Protein AF-A0A7R9HHW5-F1 (afdb_monomer_lite)

pLDDT: mean 89.34, std 5.98, range [62.53, 95.12]

Foldseek 3Di:
DDPPDAAKKKKWKAKWFDDPPPDDIAHFLKWWWADDPPDTDTDGDIDIDHVVNVRDDDDPRIDIGQDDLVCSLVSQLVVQQVVVQLVVCLVPVVDDHDDPVSSVVSSVVSVVCSVVGDSFKMKMKIWMFDQDPVRHTDTPDDIDIDDIDGDD

Organism: Timema poppense (NCBI:txid170557)

Sequence (152 aa):
QLCNYNGSAIIRCTLCTHSPKGLPRSLHTHRLVVRQGNEDKDDPHDIVVSPDHGYIAVFQGMGIIHTAKKNIVDELIKKKRAHKLERIRCQNPTVNSLSVRDECNIRKDAEVESRKMNLNSVSLCFEAFRQDENGQMVELCNPVYSCAINNM

Radius of gyration: 16.27 Å; chains: 1; bounding box: 37×42×42 Å

Structure (mmCIF, N/CA/C/O backbone):
data_AF-A0A7R9HHW5-F1
#
_entry.id   AF-A0A7R9HHW5-F1
#
loop_
_atom_site.group_PDB
_atom_site.id
_atom_site.type_symbol
_atom_site.label_atom_id
_atom_site.label_alt_id
_atom_site.label_comp_id
_atom_site.label_asym_id
_atom_site.label_entity_id
_atom_site.label_seq_id
_atom_site.pdbx_PDB_ins_code
_atom_site.Cartn_x
_atom_site.Cartn_y
_atom_site.Cartn_z
_atom_site.occupancy
_atom_site.B_iso_or_equiv
_atom_site.auth_seq_id
_atom_site.auth_comp_id
_atom_site.auth_asym_id
_atom_site.auth_atom_id
_atom_site.pdbx_PDB_model_num
ATOM 1 N N . GLN A 1 1 ? -8.024 -10.015 12.195 1.00 88.88 1 GLN A N 1
ATOM 2 C CA . GLN A 1 1 ? -8.852 -9.687 13.371 1.00 88.88 1 GLN A CA 1
ATOM 3 C C . GLN A 1 1 ? -8.167 -8.563 14.120 1.00 88.88 1 GLN A C 1
ATOM 5 O O . GLN A 1 1 ? -6.953 -8.629 14.281 1.00 88.88 1 GLN A O 1
ATOM 10 N N . LEU A 1 2 ? -8.920 -7.542 14.520 1.00 90.50 2 LEU A N 1
ATOM 11 C CA . LEU A 1 2 ? -8.432 -6.492 15.407 1.00 90.50 2 LEU A CA 1
ATOM 12 C C . LEU A 1 2 ? -8.725 -6.905 16.855 1.00 90.50 2 LEU A C 1
ATOM 14 O O . LEU A 1 2 ? -9.848 -7.282 17.175 1.00 90.50 2 LEU A O 1
ATOM 18 N N . CYS A 1 3 ? -7.709 -6.874 17.712 1.00 89.94 3 CYS A N 1
ATOM 19 C CA . CYS A 1 3 ? -7.822 -7.263 19.118 1.00 89.94 3 CYS A CA 1
ATOM 20 C C . CYS A 1 3 ? -7.629 -6.039 20.021 1.00 89.94 3 CYS A C 1
ATOM 22 O O . CYS A 1 3 ? -6.915 -5.111 19.647 1.00 89.94 3 CYS A O 1
ATOM 24 N N . ASN A 1 4 ? -8.209 -6.071 21.225 1.00 89.06 4 ASN A N 1
ATOM 25 C CA . ASN A 1 4 ? -8.050 -5.034 22.257 1.00 89.06 4 ASN A CA 1
ATOM 26 C C . ASN A 1 4 ? -8.487 -3.623 21.811 1.00 89.06 4 ASN A C 1
ATOM 28 O O . ASN A 1 4 ? -7.870 -2.628 22.189 1.00 89.06 4 ASN A O 1
ATOM 32 N N . TYR A 1 5 ? -9.544 -3.533 21.003 1.00 89.50 5 TYR A N 1
ATOM 33 C CA . TYR A 1 5 ? -10.116 -2.272 20.542 1.00 89.50 5 TYR A CA 1
ATOM 34 C C . TYR A 1 5 ? -11.641 -2.313 20.653 1.00 89.50 5 TYR A C 1
ATOM 36 O O . TYR A 1 5 ? -12.245 -3.322 20.306 1.00 89.50 5 TYR A O 1
ATOM 44 N N . ASN A 1 6 ? -12.246 -1.216 21.124 1.00 85.38 6 ASN A N 1
ATOM 45 C CA . ASN A 1 6 ? -13.670 -1.162 21.492 1.00 85.38 6 ASN A CA 1
ATOM 46 C C . ASN A 1 6 ? -14.474 -0.126 20.673 1.00 85.38 6 ASN A C 1
ATOM 48 O O . ASN A 1 6 ? -15.642 0.114 20.962 1.00 85.38 6 ASN A O 1
ATOM 52 N N . GLY A 1 7 ? -13.855 0.518 19.676 1.00 88.62 7 GLY A N 1
ATOM 53 C CA . GLY A 1 7 ? -14.494 1.524 18.813 1.00 88.62 7 GLY A CA 1
ATOM 54 C C . GLY A 1 7 ? -14.842 0.993 17.422 1.00 88.62 7 GLY A C 1
ATOM 55 O O . GLY A 1 7 ? -14.744 -0.204 17.173 1.00 88.62 7 GLY A O 1
ATOM 56 N N . SER A 1 8 ? -15.195 1.888 16.499 1.00 91.31 8 SER A N 1
ATOM 57 C CA . SER A 1 8 ? -15.234 1.592 15.059 1.00 91.31 8 SER A CA 1
ATOM 58 C C . SER A 1 8 ? -13.842 1.790 14.458 1.00 91.31 8 SER A C 1
ATOM 60 O O . SER A 1 8 ? -13.198 2.806 14.724 1.00 91.31 8 SER A O 1
ATOM 62 N N . ALA A 1 9 ? -13.364 0.822 13.677 1.00 93.69 9 ALA A N 1
ATOM 63 C CA . ALA A 1 9 ? -12.060 0.883 13.021 1.00 93.69 9 ALA A CA 1
ATOM 64 C C . ALA A 1 9 ? -12.170 0.544 11.535 1.00 93.69 9 ALA A C 1
ATOM 66 O O . ALA A 1 9 ? -13.061 -0.181 11.108 1.00 93.69 9 ALA A O 1
ATOM 67 N N . ILE A 1 10 ? -11.225 1.041 10.750 1.00 94.25 10 ILE A N 1
ATOM 68 C CA . ILE A 1 10 ? -11.072 0.745 9.331 1.00 94.25 10 ILE A CA 1
ATOM 69 C C . ILE A 1 10 ? -9.842 -0.142 9.189 1.00 94.25 10 ILE A C 1
ATOM 71 O O . ILE A 1 10 ? -8.743 0.253 9.572 1.00 94.25 10 ILE A O 1
ATOM 75 N N . ILE A 1 11 ? -10.021 -1.341 8.645 1.00 95.12 11 ILE A N 1
ATOM 76 C CA . ILE A 1 11 ? -8.915 -2.205 8.245 1.00 95.12 11 ILE A CA 1
ATOM 77 C C . ILE A 1 11 ? -8.668 -1.981 6.759 1.00 95.12 11 ILE A C 1
ATOM 79 O O . ILE A 1 11 ? -9.541 -2.250 5.935 1.00 95.12 11 ILE A O 1
ATOM 83 N N . ARG A 1 12 ? -7.475 -1.499 6.432 1.00 94.94 12 ARG A N 1
ATOM 84 C CA . ARG A 1 12 ? -7.018 -1.239 5.071 1.00 94.94 12 ARG A CA 1
ATOM 85 C C . ARG A 1 12 ? -6.122 -2.369 4.598 1.00 94.94 12 ARG A C 1
ATOM 87 O O . ARG A 1 12 ? -5.204 -2.769 5.310 1.00 94.94 12 ARG A O 1
ATOM 94 N N . CYS A 1 13 ? -6.366 -2.850 3.386 1.00 95.12 13 CYS A N 1
ATOM 95 C CA . CYS A 1 13 ? -5.509 -3.806 2.701 1.00 95.12 13 CYS A CA 1
ATOM 96 C C . CYS A 1 13 ? -4.866 -3.167 1.466 1.00 95.12 13 CYS A C 1
ATOM 98 O O . CYS A 1 13 ? -5.560 -2.630 0.599 1.00 95.12 13 CYS A O 1
ATOM 100 N N . THR A 1 14 ? -3.538 -3.242 1.383 1.00 94.31 14 THR A N 1
ATOM 101 C CA . THR A 1 14 ? -2.741 -2.748 0.250 1.00 94.31 14 THR A CA 1
ATOM 102 C C . THR A 1 14 ? -1.718 -3.784 -0.202 1.00 94.31 14 THR A C 1
ATOM 104 O O . THR A 1 14 ? -1.366 -4.709 0.538 1.00 94.31 14 THR A O 1
ATOM 107 N N . LEU A 1 15 ? -1.225 -3.639 -1.435 1.00 94.50 15 LEU A N 1
ATOM 108 C CA . LEU A 1 15 ? -0.186 -4.517 -1.973 1.00 94.50 15 LEU A CA 1
ATOM 109 C C . LEU A 1 15 ? 1.208 -3.914 -1.777 1.00 94.50 15 LEU A C 1
ATOM 111 O O . LEU A 1 15 ? 1.518 -2.837 -2.296 1.00 94.50 15 LEU A O 1
ATOM 115 N N . CYS A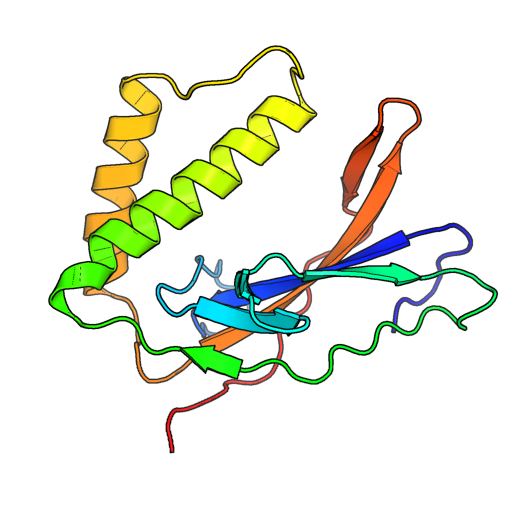 1 16 ? 2.087 -4.647 -1.098 1.00 93.44 16 CYS A N 1
ATOM 116 C CA . CYS A 1 16 ? 3.452 -4.219 -0.817 1.00 93.44 16 CYS A CA 1
ATOM 117 C C . CYS A 1 16 ? 4.496 -5.215 -1.337 1.00 93.44 16 CYS A C 1
ATOM 119 O O . CYS A 1 16 ? 4.211 -6.377 -1.646 1.00 93.44 16 CYS A O 1
ATOM 121 N N . THR A 1 17 ? 5.742 -4.755 -1.422 1.00 92.00 17 THR A N 1
ATOM 122 C CA . THR A 1 17 ? 6.885 -5.621 -1.708 1.00 92.00 17 THR A CA 1
ATOM 123 C C . THR A 1 17 ? 7.060 -6.656 -0.600 1.00 92.00 17 THR A C 1
ATOM 125 O O . THR A 1 17 ? 6.838 -6.381 0.585 1.00 92.00 17 THR A O 1
ATOM 128 N N . HIS A 1 18 ? 7.477 -7.865 -0.977 1.00 89.56 18 HIS A N 1
ATOM 129 C CA . HIS A 1 18 ? 7.939 -8.836 0.003 1.00 89.56 18 HIS A CA 1
ATOM 130 C C . HIS A 1 18 ? 9.383 -8.511 0.410 1.00 89.56 18 HIS A C 1
ATOM 132 O O . HIS A 1 18 ? 10.287 -8.507 -0.425 1.00 89.56 18 HIS A O 1
ATOM 138 N N . SER A 1 19 ? 9.607 -8.245 1.697 1.00 82.06 19 SER A N 1
ATOM 139 C CA . SER A 1 19 ? 10.940 -8.053 2.279 1.00 82.06 19 SER A CA 1
ATOM 140 C C . SER A 1 19 ? 11.106 -8.868 3.570 1.00 82.06 19 SER A C 1
ATOM 142 O O . SER A 1 19 ? 10.103 -9.183 4.231 1.00 82.06 19 SER A O 1
ATOM 144 N N . PRO A 1 20 ? 12.351 -9.210 3.959 1.00 75.25 20 PRO A N 1
ATOM 145 C CA . PRO A 1 20 ? 12.636 -9.812 5.257 1.00 75.25 20 PRO A CA 1
ATOM 146 C C . PRO A 1 20 ? 12.027 -9.010 6.415 1.00 75.25 20 PRO A C 1
ATOM 148 O O . PRO A 1 20 ? 11.916 -7.783 6.351 1.00 75.25 20 PRO A O 1
ATOM 151 N N . LYS A 1 21 ? 11.631 -9.709 7.488 1.00 67.75 21 LYS A N 1
ATOM 152 C CA . LYS A 1 21 ? 11.029 -9.080 8.674 1.00 67.75 21 LYS A CA 1
ATOM 153 C C . LYS A 1 21 ? 11.943 -7.976 9.223 1.00 67.75 21 LYS A C 1
ATOM 155 O O . LYS A 1 21 ? 13.133 -8.201 9.407 1.00 67.75 21 LYS A O 1
ATOM 160 N N . GLY A 1 22 ? 11.363 -6.809 9.510 1.00 65.44 22 GLY A N 1
ATOM 161 C CA . GLY A 1 22 ? 12.067 -5.663 10.098 1.00 65.44 22 GLY A CA 1
ATOM 162 C C . GLY A 1 22 ? 12.604 -4.638 9.094 1.00 65.44 22 GLY A C 1
ATOM 163 O O . GLY A 1 22 ? 13.092 -3.596 9.519 1.00 65.44 22 GLY A O 1
ATOM 164 N N . LEU A 1 23 ? 12.487 -4.884 7.784 1.00 71.12 23 LEU A N 1
ATOM 165 C CA . LEU A 1 23 ? 12.811 -3.889 6.759 1.00 71.12 23 LEU A CA 1
ATOM 166 C C . LEU A 1 23 ? 11.555 -3.150 6.277 1.00 71.12 23 LEU A C 1
ATOM 168 O O . LEU A 1 23 ? 10.503 -3.782 6.131 1.00 71.12 23 LEU A O 1
ATOM 172 N N . PRO A 1 24 ? 11.657 -1.841 5.976 1.00 69.81 24 PRO A N 1
ATOM 173 C CA . PRO A 1 24 ? 10.548 -1.089 5.406 1.00 69.81 24 PRO A CA 1
ATOM 174 C C . PRO A 1 24 ? 10.109 -1.723 4.082 1.00 69.81 24 PRO A C 1
ATOM 176 O O . PRO A 1 24 ? 10.936 -2.068 3.233 1.00 69.81 24 PRO A O 1
ATOM 179 N N . ARG A 1 25 ? 8.796 -1.906 3.928 1.00 83.31 25 ARG A N 1
ATOM 180 C CA . ARG A 1 25 ? 8.178 -2.405 2.697 1.00 83.31 25 ARG A CA 1
ATOM 181 C C . ARG A 1 25 ? 7.685 -1.225 1.876 1.00 83.31 25 ARG A C 1
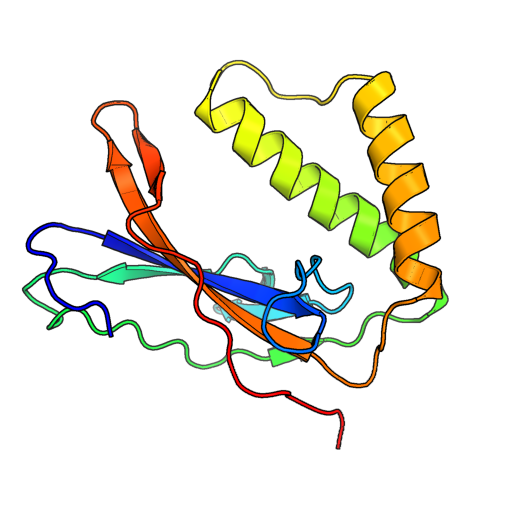ATOM 183 O O . ARG A 1 25 ? 7.109 -0.287 2.418 1.00 83.31 25 ARG A O 1
ATOM 190 N N . SER A 1 26 ? 7.930 -1.283 0.574 1.00 85.38 26 SER A N 1
ATOM 191 C CA . SER A 1 26 ? 7.458 -0.274 -0.375 1.00 85.38 26 SER A CA 1
ATOM 192 C C . SER A 1 26 ? 6.176 -0.759 -1.045 1.00 85.38 26 SER A C 1
ATOM 194 O O . SER A 1 26 ? 5.877 -1.955 -1.058 1.00 85.38 26 SER A O 1
ATOM 196 N N . LEU A 1 27 ? 5.425 0.171 -1.632 1.00 90.50 27 LEU A N 1
ATOM 197 C CA . LEU A 1 27 ? 4.278 -0.149 -2.482 1.00 90.50 27 LEU A CA 1
ATOM 198 C C . LEU A 1 27 ? 4.723 -1.060 -3.632 1.00 90.50 27 LEU A C 1
ATOM 200 O O . LEU A 1 27 ? 5.788 -0.849 -4.215 1.00 90.50 27 LEU A O 1
ATOM 204 N N . HIS A 1 28 ? 3.917 -2.069 -3.965 1.00 92.69 28 HIS A N 1
ATOM 205 C CA . HIS A 1 28 ? 4.208 -2.926 -5.111 1.00 92.69 28 HIS A CA 1
ATOM 206 C C . HIS A 1 28 ? 3.648 -2.329 -6.406 1.00 92.69 28 HIS A C 1
ATOM 208 O O . HIS A 1 28 ? 2.585 -1.709 -6.408 1.00 92.69 28 HIS A O 1
ATOM 214 N N . THR A 1 29 ? 4.344 -2.553 -7.525 1.00 93.19 29 THR A N 1
ATOM 215 C CA . THR A 1 29 ? 3.904 -2.072 -8.847 1.00 93.19 29 THR A CA 1
ATOM 216 C C . THR A 1 29 ? 2.648 -2.784 -9.354 1.00 93.19 29 THR A C 1
ATOM 218 O O . THR A 1 29 ? 1.847 -2.184 -10.063 1.00 93.19 29 THR A O 1
ATOM 221 N N . HIS A 1 30 ? 2.461 -4.059 -8.991 1.00 94.62 30 HIS A N 1
ATOM 222 C CA . HIS A 1 30 ? 1.244 -4.814 -9.313 1.00 94.62 30 HIS A CA 1
ATOM 223 C C . HIS A 1 30 ? 0.022 -4.199 -8.644 1.00 94.62 30 HIS A C 1
ATOM 225 O O . HIS A 1 30 ? 0.121 -3.497 -7.633 1.00 94.62 30 HIS A O 1
ATOM 231 N N . ARG A 1 31 ? -1.138 -4.476 -9.220 1.00 93.44 31 ARG A N 1
ATOM 232 C CA . ARG A 1 31 ? -2.406 -3.914 -8.774 1.00 93.44 31 ARG A CA 1
ATOM 233 C C . ARG A 1 31 ? -3.199 -4.973 -8.029 1.00 93.44 31 ARG A C 1
ATOM 235 O O . ARG A 1 31 ? -3.399 -6.060 -8.563 1.00 93.44 31 ARG A O 1
ATOM 242 N N . LEU A 1 32 ? -3.626 -4.657 -6.810 1.00 94.19 32 LEU A N 1
ATOM 243 C CA . LEU A 1 32 ? -4.565 -5.483 -6.061 1.00 94.19 32 LEU A CA 1
ATOM 244 C C . LEU A 1 32 ? -5.969 -4.970 -6.364 1.00 94.19 32 LEU A C 1
ATOM 246 O O . LEU A 1 32 ? -6.336 -3.878 -5.937 1.00 94.19 32 LEU A O 1
ATOM 250 N N . VAL A 1 33 ? -6.730 -5.748 -7.123 1.00 94.38 33 VAL A N 1
ATOM 251 C CA . VAL A 1 33 ? -8.050 -5.357 -7.612 1.00 94.38 33 VAL A CA 1
ATOM 252 C C . VAL A 1 33 ? -9.159 -6.140 -6.937 1.00 94.38 33 VAL A C 1
ATOM 254 O O . VAL A 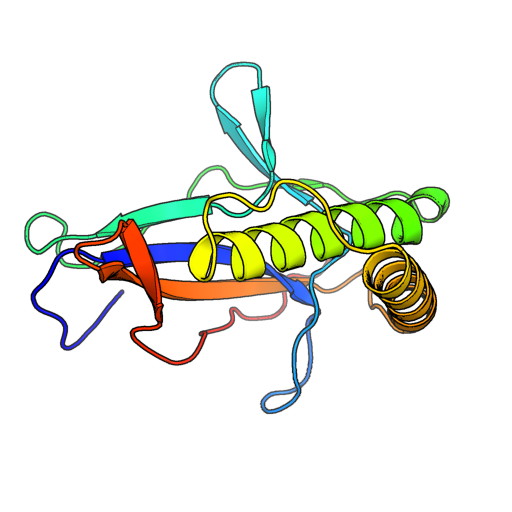1 33 ? -9.011 -7.330 -6.669 1.00 94.38 33 VAL A O 1
ATOM 257 N N . VAL A 1 34 ? -10.292 -5.486 -6.718 1.00 91.94 34 VAL A N 1
ATOM 258 C CA . VAL A 1 34 ? -11.564 -6.136 -6.394 1.00 91.94 34 VAL A CA 1
ATOM 259 C C . VAL A 1 34 ? -12.545 -5.795 -7.500 1.00 91.94 34 VAL A C 1
ATOM 261 O O . VAL A 1 34 ? -12.714 -4.621 -7.838 1.00 91.94 34 VAL A O 1
ATOM 264 N N . ARG A 1 35 ? -13.201 -6.813 -8.063 1.00 85.44 35 ARG A N 1
ATOM 265 C CA . ARG A 1 35 ? -14.217 -6.595 -9.092 1.00 85.44 35 ARG A CA 1
ATOM 266 C C . ARG A 1 35 ? -15.556 -6.265 -8.444 1.00 85.44 35 ARG A C 1
ATOM 268 O O . ARG A 1 35 ? -16.152 -7.120 -7.790 1.00 85.44 35 ARG A O 1
ATOM 275 N N . GLN A 1 36 ? -16.037 -5.041 -8.645 1.00 82.81 36 GLN A N 1
ATOM 276 C CA . GLN A 1 36 ? -17.347 -4.595 -8.180 1.00 82.81 36 GLN A CA 1
ATOM 277 C C . GLN A 1 36 ? -18.236 -4.331 -9.400 1.00 82.81 36 GLN A C 1
ATOM 279 O O . GLN A 1 36 ? -18.138 -3.303 -10.064 1.00 82.81 36 GLN A O 1
ATOM 284 N N . GLY A 1 37 ? -19.088 -5.302 -9.742 1.00 83.38 37 GLY A N 1
ATOM 285 C CA . GLY A 1 37 ? -19.869 -5.250 -10.980 1.00 83.38 37 GLY A CA 1
ATOM 286 C C . GLY A 1 37 ? -18.972 -5.353 -12.219 1.00 83.38 37 GLY A C 1
ATOM 287 O O . GLY A 1 37 ? -18.300 -6.369 -12.405 1.00 83.38 37 GLY A O 1
ATOM 288 N N . ASN A 1 38 ? -18.972 -4.306 -13.050 1.00 82.88 38 ASN A N 1
ATOM 289 C CA . ASN A 1 38 ? -18.170 -4.217 -14.279 1.00 82.88 38 ASN A CA 1
ATOM 290 C C . ASN A 1 38 ? -16.878 -3.399 -14.115 1.00 82.88 38 ASN A C 1
ATOM 292 O O . ASN A 1 38 ? -16.160 -3.215 -15.096 1.00 82.88 38 ASN A O 1
ATOM 296 N N . GLU A 1 39 ? -16.583 -2.906 -12.909 1.00 86.88 39 GLU A N 1
ATOM 297 C CA . GLU A 1 39 ? -15.408 -2.076 -12.644 1.00 86.88 39 GLU A CA 1
ATOM 298 C C . GLU A 1 39 ? -14.397 -2.809 -11.755 1.00 86.88 39 GLU A C 1
ATOM 300 O O . GLU A 1 39 ? -14.752 -3.436 -10.750 1.00 86.88 39 GLU A O 1
ATOM 305 N N . ASP A 1 40 ? -13.121 -2.710 -12.129 1.00 87.44 40 ASP A N 1
ATOM 306 C CA . ASP A 1 40 ? -12.001 -3.180 -11.319 1.00 87.44 40 ASP A CA 1
ATOM 307 C C . ASP A 1 40 ? -11.521 -2.030 -10.430 1.00 87.44 40 ASP A C 1
ATOM 309 O O . ASP A 1 40 ? -10.961 -1.042 -10.915 1.00 87.44 40 ASP A O 1
ATOM 313 N N . LYS A 1 41 ? -11.727 -2.160 -9.119 1.00 89.50 41 LYS A N 1
ATOM 314 C CA . LYS A 1 41 ? -11.275 -1.173 -8.138 1.00 89.50 41 LYS A CA 1
ATOM 315 C C . LYS A 1 41 ? -9.880 -1.535 -7.643 1.00 89.50 41 LYS A C 1
ATOM 317 O O . LYS A 1 41 ? -9.689 -2.635 -7.134 1.00 89.50 41 LYS A O 1
ATOM 322 N N . ASP A 1 42 ? -8.928 -0.617 -7.781 1.00 89.88 42 ASP A N 1
ATOM 323 C CA . ASP A 1 42 ? -7.562 -0.764 -7.262 1.00 89.88 42 ASP A CA 1
ATOM 324 C C . ASP A 1 42 ? -7.482 -0.517 -5.744 1.00 89.88 42 ASP A C 1
ATOM 326 O O . ASP A 1 42 ? -8.368 0.105 -5.156 1.00 89.88 42 ASP A O 1
ATOM 330 N N . ASP A 1 43 ? -6.396 -0.985 -5.121 1.00 86.06 43 ASP A N 1
ATOM 331 C CA . ASP A 1 43 ? -6.072 -0.720 -3.718 1.00 86.06 43 ASP A CA 1
ATOM 332 C C . ASP A 1 43 ? -5.827 0.781 -3.440 1.00 86.06 43 ASP A C 1
ATOM 334 O O . ASP A 1 43 ? -5.355 1.494 -4.334 1.00 86.06 43 ASP A O 1
ATOM 338 N N . PRO A 1 44 ? -6.113 1.291 -2.221 1.00 89.50 44 PRO A N 1
ATOM 339 C CA . PRO A 1 44 ? -6.449 0.569 -0.985 1.00 89.50 44 PRO A CA 1
ATOM 340 C C . PRO A 1 44 ? -7.882 0.018 -0.911 1.00 89.50 44 PRO A C 1
ATOM 342 O O . PRO A 1 44 ? -8.840 0.651 -1.356 1.00 89.50 44 PRO A O 1
ATOM 345 N N . HIS A 1 45 ? -8.021 -1.152 -0.278 1.00 92.94 45 HIS A N 1
ATOM 346 C CA . HIS A 1 45 ? -9.315 -1.747 0.071 1.00 92.94 45 HIS A CA 1
ATOM 347 C C . HIS A 1 45 ? -9.589 -1.549 1.555 1.00 92.94 45 HIS A C 1
ATOM 349 O O . HIS A 1 45 ? -8.892 -2.124 2.387 1.00 92.94 45 HIS A O 1
ATOM 355 N N . ASP A 1 46 ? -10.612 -0.764 1.875 1.00 93.44 46 ASP A N 1
ATOM 356 C CA . ASP A 1 46 ? -10.965 -0.401 3.246 1.00 93.44 46 ASP A CA 1
ATOM 357 C C . ASP A 1 46 ? -12.233 -1.154 3.683 1.00 93.44 46 ASP A C 1
ATOM 359 O O . ASP A 1 46 ? -13.255 -1.121 2.995 1.00 93.44 46 ASP A O 1
ATOM 363 N N . ILE A 1 47 ? -12.172 -1.831 4.833 1.00 93.06 47 ILE A N 1
ATOM 364 C CA . ILE A 1 47 ? -13.306 -2.517 5.468 1.00 93.06 47 ILE A CA 1
ATOM 365 C C . ILE A 1 47 ? -13.510 -1.944 6.867 1.00 93.06 47 ILE A C 1
ATOM 367 O O . ILE A 1 47 ? -12.592 -1.950 7.687 1.00 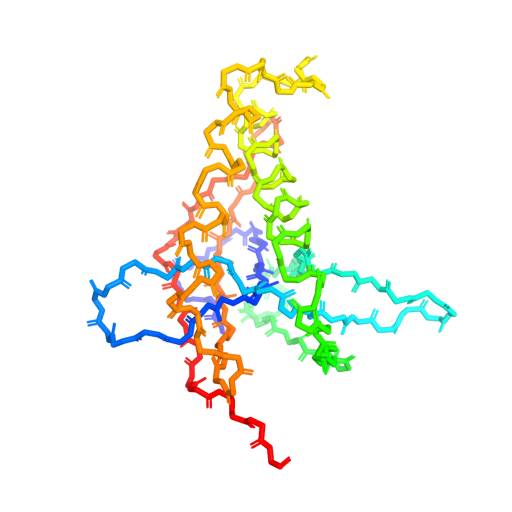93.06 47 ILE A O 1
ATOM 371 N N . VAL A 1 48 ? -14.728 -1.489 7.160 1.00 92.75 48 VAL A N 1
ATOM 372 C CA . VAL A 1 48 ? -15.106 -1.040 8.504 1.00 92.75 48 VAL A CA 1
ATOM 373 C C . VAL A 1 48 ? -15.393 -2.254 9.383 1.00 92.75 48 VAL A C 1
ATOM 375 O O . VAL A 1 48 ? -16.162 -3.137 9.007 1.00 92.75 48 VAL A O 1
ATOM 378 N N . VAL A 1 49 ? -14.788 -2.285 10.566 1.00 92.88 49 VAL A N 1
ATOM 379 C CA . VAL A 1 49 ? -15.027 -3.284 11.605 1.00 92.88 49 VAL A CA 1
ATOM 380 C C . VAL A 1 49 ? -15.560 -2.612 12.867 1.00 92.88 49 VAL A C 1
ATOM 382 O O . VAL A 1 49 ? -15.111 -1.538 13.268 1.00 92.88 49 VAL A O 1
ATOM 385 N N . SER A 1 50 ? -16.526 -3.264 13.502 1.00 90.56 50 SER A N 1
ATOM 386 C CA . SER A 1 50 ? -17.235 -2.778 14.687 1.00 90.56 50 SER A CA 1
ATOM 387 C C . SER A 1 50 ? -17.480 -3.940 15.664 1.00 90.56 50 SER A C 1
ATOM 389 O O . SER A 1 50 ? -17.257 -5.100 15.281 1.00 90.56 50 SER A O 1
ATOM 391 N N . PRO A 1 51 ? -17.955 -3.665 16.898 1.00 85.62 51 PRO A N 1
ATOM 392 C CA . PRO A 1 51 ? -18.372 -4.713 17.830 1.00 85.62 51 PRO A CA 1
ATOM 393 C C . PRO A 1 51 ? -19.357 -5.709 17.205 1.00 85.62 51 PRO A C 1
ATOM 395 O O . PRO A 1 51 ? -19.227 -6.911 17.419 1.00 85.62 51 PRO A O 1
ATOM 398 N N . ASP A 1 52 ? -20.276 -5.219 16.367 1.00 83.50 52 ASP A N 1
ATOM 399 C CA . ASP A 1 52 ? -21.323 -6.025 15.721 1.00 83.50 52 ASP A CA 1
ATOM 400 C C . ASP A 1 52 ? -20.757 -7.093 14.774 1.00 83.50 52 ASP A C 1
ATOM 402 O O . ASP A 1 52 ? -21.354 -8.149 14.585 1.00 83.50 52 ASP A O 1
ATOM 406 N N . HIS A 1 53 ? -19.576 -6.838 14.202 1.00 77.56 53 HIS A N 1
ATOM 407 C CA . HIS A 1 53 ? -18.880 -7.744 13.285 1.00 77.56 53 HIS A CA 1
ATOM 408 C C . HIS A 1 53 ? -17.712 -8.486 13.956 1.00 77.56 53 HIS A C 1
ATOM 410 O O . HIS A 1 53 ? -16.848 -9.048 13.277 1.00 77.56 53 HIS A O 1
ATOM 416 N N . GLY A 1 54 ? -17.632 -8.449 15.291 1.00 85.19 54 GLY A N 1
ATOM 417 C CA . GLY A 1 54 ? -16.604 -9.146 16.066 1.00 85.19 54 GLY A CA 1
ATOM 418 C C . GLY A 1 54 ? -15.170 -8.706 15.758 1.00 85.19 54 GLY A C 1
ATOM 419 O O . GLY A 1 54 ? -14.236 -9.468 16.002 1.00 85.19 54 GLY A O 1
ATOM 420 N N . TYR A 1 55 ? -14.977 -7.502 15.205 1.00 91.19 55 TYR A N 1
ATOM 421 C CA . TYR A 1 55 ? -13.663 -6.982 14.808 1.00 91.19 55 TYR A CA 1
ATOM 422 C C . TYR A 1 55 ? -12.917 -7.809 13.741 1.00 91.19 55 TYR A C 1
ATOM 424 O O . TYR A 1 55 ? -11.678 -7.820 13.674 1.00 91.19 55 TYR A O 1
ATOM 432 N N . ILE A 1 56 ? -13.658 -8.504 12.874 1.00 92.38 56 ILE A N 1
ATOM 433 C CA . ILE A 1 56 ? -13.100 -9.324 11.794 1.00 92.38 56 ILE A CA 1
ATOM 434 C C . ILE A 1 56 ? -13.345 -8.642 10.442 1.00 92.38 56 ILE A C 1
ATOM 436 O O . ILE A 1 56 ? -14.478 -8.509 9.998 1.00 92.38 56 ILE A O 1
ATOM 440 N N . ALA A 1 57 ? -12.262 -8.256 9.762 1.00 92.81 57 ALA A N 1
ATOM 441 C CA . ALA A 1 57 ? -12.293 -7.859 8.355 1.00 92.81 57 ALA A CA 1
ATOM 442 C C . ALA A 1 57 ? -11.987 -9.072 7.470 1.00 92.81 57 ALA A C 1
ATOM 444 O O . ALA A 1 57 ? -10.995 -9.771 7.705 1.00 92.81 57 ALA A O 1
ATOM 445 N N . VAL A 1 58 ? -12.814 -9.305 6.449 1.00 92.19 58 VAL A N 1
ATOM 446 C CA . VAL A 1 58 ? -12.626 -10.388 5.476 1.00 92.19 58 VAL A CA 1
ATOM 447 C C . VAL A 1 58 ? -12.537 -9.789 4.078 1.00 92.19 58 VAL A C 1
ATOM 449 O O . VAL A 1 58 ? -13.501 -9.222 3.575 1.00 92.19 58 VAL A O 1
ATOM 452 N N . PHE A 1 59 ? -11.379 -9.942 3.441 1.00 92.00 59 PHE A N 1
ATOM 453 C CA . PHE A 1 59 ? -11.144 -9.477 2.078 1.00 92.00 59 PHE A CA 1
ATOM 454 C C . PHE A 1 59 ? -11.317 -10.645 1.104 1.00 92.00 59 PHE A C 1
ATOM 456 O O . PHE A 1 59 ? -10.501 -11.566 1.084 1.00 92.00 59 PHE A O 1
ATOM 463 N N . GLN A 1 60 ? -12.393 -10.631 0.317 1.00 90.50 60 GLN A N 1
ATOM 464 C CA . GLN A 1 60 ? -12.722 -11.684 -0.651 1.00 90.50 60 GLN A CA 1
ATOM 465 C C . GLN A 1 60 ? -12.761 -11.129 -2.074 1.00 90.50 60 GLN A C 1
ATOM 467 O O . GLN A 1 60 ? -12.921 -9.929 -2.276 1.00 90.50 60 GLN A O 1
ATOM 472 N N . GLY A 1 61 ? -12.612 -12.011 -3.068 1.00 89.56 61 GLY A N 1
ATOM 473 C CA . GLY A 1 61 ? -12.698 -11.627 -4.482 1.00 89.56 61 GLY A CA 1
ATOM 474 C C . GLY A 1 61 ? -11.564 -10.714 -4.961 1.00 89.56 61 GLY A C 1
ATOM 475 O O . GLY A 1 61 ? -11.723 -10.029 -5.968 1.00 89.56 61 GLY A O 1
ATOM 476 N N . MET A 1 62 ? -10.437 -10.691 -4.243 1.00 92.12 62 MET A N 1
ATOM 477 C CA . MET A 1 62 ? -9.257 -9.927 -4.636 1.00 92.12 62 MET A CA 1
ATOM 478 C C . MET A 1 62 ? -8.434 -10.680 -5.684 1.00 92.12 62 MET A C 1
ATOM 480 O O . MET A 1 62 ? -8.137 -11.863 -5.515 1.00 92.12 62 MET A O 1
ATOM 484 N N . GLY A 1 63 ? -8.020 -9.975 -6.731 1.00 92.56 63 GLY A N 1
ATOM 485 C CA . GLY A 1 63 ? -7.079 -10.444 -7.744 1.00 92.56 63 GLY A CA 1
ATOM 486 C C . GLY A 1 63 ? -5.818 -9.586 -7.772 1.00 92.56 63 GLY A C 1
ATOM 487 O O . GLY A 1 63 ? -5.843 -8.413 -7.405 1.00 92.56 63 GLY A O 1
ATOM 488 N N . ILE A 1 64 ? -4.704 -10.161 -8.226 1.00 93.56 64 ILE A N 1
ATOM 489 C CA . ILE A 1 64 ? -3.454 -9.426 -8.440 1.00 93.56 64 ILE A CA 1
ATOM 490 C C . ILE A 1 64 ? -3.202 -9.360 -9.942 1.00 93.56 64 ILE A C 1
ATOM 492 O O . ILE A 1 64 ? -3.008 -10.384 -10.591 1.00 93.56 64 ILE A O 1
ATOM 496 N N . ILE A 1 65 ? -3.209 -8.150 -10.499 1.00 92.75 65 ILE A N 1
ATOM 497 C CA . ILE A 1 65 ? -2.900 -7.917 -11.909 1.00 92.75 65 ILE A CA 1
ATOM 498 C C . ILE A 1 65 ? -1.421 -7.569 -12.036 1.00 92.75 65 ILE A C 1
ATOM 500 O O . ILE A 1 65 ? -0.931 -6.600 -11.444 1.00 92.75 65 ILE A O 1
ATOM 504 N N . HIS A 1 66 ? -0.711 -8.350 -12.848 1.00 92.56 66 HIS A N 1
ATOM 505 C CA . HIS A 1 66 ? 0.694 -8.110 -13.139 1.00 92.56 66 HIS A CA 1
ATOM 506 C C . HIS A 1 66 ? 0.876 -6.888 -14.033 1.00 92.56 66 HIS A C 1
ATOM 508 O O . HIS A 1 66 ? 0.375 -6.808 -15.154 1.00 92.56 66 HIS A O 1
ATOM 514 N N . THR A 1 67 ? 1.679 -5.954 -13.544 1.00 92.19 67 THR A N 1
ATOM 515 C CA . THR A 1 67 ? 2.112 -4.787 -14.309 1.00 92.19 67 THR A CA 1
ATOM 516 C C . THR A 1 67 ? 3.172 -5.198 -15.322 1.00 92.19 67 THR A C 1
ATOM 518 O O . THR A 1 67 ? 4.181 -5.815 -14.973 1.00 92.19 67 THR A O 1
ATOM 521 N N . ALA A 1 68 ? 2.964 -4.832 -16.587 1.00 91.12 68 ALA A N 1
ATOM 522 C CA . ALA A 1 68 ? 3.950 -5.050 -17.638 1.00 91.12 68 ALA A CA 1
ATOM 523 C C . ALA A 1 68 ? 5.254 -4.297 -17.330 1.00 91.12 68 ALA A C 1
ATOM 525 O O . ALA A 1 68 ? 5.218 -3.154 -16.879 1.00 91.12 68 ALA A O 1
ATOM 526 N N . LYS A 1 69 ? 6.410 -4.893 -17.656 1.00 88.38 69 LYS A N 1
ATOM 527 C CA . LYS A 1 69 ? 7.737 -4.334 -17.322 1.00 88.38 69 LYS A CA 1
ATOM 528 C C . LYS A 1 69 ? 7.928 -2.871 -17.732 1.00 88.38 69 LYS A C 1
ATOM 530 O O . LYS A 1 69 ? 8.479 -2.088 -16.968 1.00 88.38 69 LYS A O 1
ATOM 535 N N . LYS A 1 70 ? 7.432 -2.502 -18.915 1.00 91.31 70 LYS A N 1
ATOM 536 C CA . LYS A 1 70 ? 7.508 -1.132 -19.445 1.00 91.31 70 LYS A CA 1
ATOM 537 C C . LYS A 1 70 ? 6.710 -0.097 -18.636 1.00 91.31 70 LYS A C 1
ATOM 539 O O . LYS A 1 70 ? 7.063 1.069 -18.676 1.00 91.31 70 LYS A O 1
ATOM 544 N N . ASN A 1 71 ? 5.695 -0.526 -17.882 1.00 93.38 71 ASN A N 1
ATOM 545 C CA . ASN A 1 71 ? 4.799 0.350 -17.119 1.00 93.38 71 ASN A CA 1
ATOM 546 C C . ASN A 1 71 ? 5.123 0.370 -15.613 1.00 93.38 71 ASN A C 1
ATOM 548 O O . ASN A 1 71 ? 4.410 1.008 -14.846 1.00 93.38 71 ASN A O 1
ATOM 552 N N . ILE A 1 72 ? 6.170 -0.337 -15.163 1.00 92.94 72 ILE A N 1
ATOM 553 C CA . ILE A 1 72 ? 6.472 -0.478 -13.728 1.00 92.94 72 ILE A CA 1
ATOM 554 C C . ILE A 1 72 ? 6.688 0.881 -13.064 1.00 92.94 72 ILE A C 1
ATOM 556 O O . ILE A 1 72 ? 6.148 1.138 -11.988 1.00 92.94 72 ILE A O 1
ATOM 560 N N . VAL A 1 73 ? 7.495 1.731 -13.702 1.00 94.19 73 VAL A N 1
ATOM 561 C CA . VAL A 1 73 ? 7.861 3.048 -13.169 1.00 94.19 73 VAL A CA 1
ATOM 562 C C . VAL A 1 73 ? 6.631 3.947 -13.098 1.00 94.19 73 VAL A C 1
ATOM 564 O O . VAL A 1 73 ? 6.378 4.538 -12.052 1.00 94.19 73 VAL A O 1
ATOM 567 N N . ASP A 1 74 ? 5.832 3.992 -14.164 1.00 94.38 74 ASP A N 1
ATOM 568 C CA . ASP A 1 74 ? 4.633 4.832 -14.227 1.00 94.38 74 ASP A CA 1
ATOM 569 C C . ASP A 1 74 ? 3.589 4.421 -13.180 1.00 94.38 74 ASP A C 1
ATOM 571 O O . ASP A 1 74 ? 3.045 5.278 -12.480 1.00 94.38 74 ASP A O 1
ATOM 575 N N . GLU A 1 75 ? 3.366 3.116 -12.990 1.00 93.88 75 GLU A N 1
ATOM 576 C CA . GLU A 1 75 ? 2.469 2.619 -11.939 1.00 93.88 75 GLU A CA 1
ATOM 577 C C . GLU A 1 75 ? 2.996 2.936 -10.533 1.00 93.88 75 GLU A C 1
ATOM 579 O O . GLU A 1 75 ? 2.228 3.339 -9.657 1.00 93.88 75 GLU A O 1
ATOM 584 N N . LEU A 1 76 ? 4.310 2.836 -10.301 1.00 93.56 76 LEU A N 1
ATOM 585 C CA . LEU A 1 76 ? 4.896 3.225 -9.015 1.00 93.56 76 LEU A CA 1
ATOM 586 C C . LEU A 1 76 ? 4.753 4.723 -8.745 1.00 93.56 76 LEU A C 1
ATOM 588 O O . LEU A 1 76 ? 4.424 5.106 -7.621 1.00 93.56 76 LEU A O 1
ATOM 592 N N . ILE A 1 77 ? 4.951 5.569 -9.758 1.00 94.69 77 ILE A N 1
ATOM 593 C CA . ILE A 1 77 ? 4.736 7.017 -9.653 1.00 94.69 77 ILE A CA 1
ATOM 594 C C . ILE A 1 77 ? 3.275 7.300 -9.304 1.00 94.69 77 ILE A C 1
ATOM 596 O O . ILE A 1 77 ? 3.012 8.048 -8.360 1.00 94.69 77 ILE A O 1
ATOM 600 N N . LYS A 1 78 ? 2.327 6.675 -10.013 1.00 93.50 78 LYS A N 1
ATOM 601 C CA . LYS A 1 78 ? 0.887 6.819 -9.762 1.00 93.50 78 LYS A CA 1
ATOM 602 C C . LYS A 1 78 ? 0.534 6.451 -8.318 1.00 93.50 78 LYS A C 1
ATOM 604 O O . LYS A 1 78 ? -0.088 7.257 -7.624 1.00 93.50 78 LYS A O 1
ATOM 609 N N . LYS A 1 79 ? 0.988 5.287 -7.838 1.00 92.62 79 LYS A N 1
ATOM 610 C CA . LYS A 1 79 ? 0.737 4.810 -6.467 1.00 92.62 79 LYS A CA 1
ATOM 611 C C . LYS A 1 79 ? 1.372 5.711 -5.403 1.00 92.62 79 LYS A C 1
ATOM 613 O O . LYS A 1 79 ? 0.692 6.136 -4.470 1.00 92.62 79 LYS A O 1
ATOM 618 N N . LYS A 1 80 ? 2.649 6.079 -5.559 1.00 92.75 80 LYS A N 1
ATOM 619 C CA . LYS A 1 80 ? 3.349 6.985 -4.626 1.00 92.75 80 LYS A CA 1
ATOM 620 C C . LYS A 1 80 ? 2.714 8.373 -4.583 1.00 92.75 80 LYS A C 1
ATOM 622 O O . LYS A 1 80 ? 2.624 8.964 -3.508 1.00 92.75 80 LYS A O 1
ATOM 627 N N . ARG A 1 81 ? 2.257 8.889 -5.728 1.00 93.25 81 ARG A N 1
ATOM 628 C CA . ARG A 1 81 ? 1.545 10.169 -5.820 1.00 93.25 81 ARG A CA 1
ATOM 629 C C . ARG A 1 81 ? 0.229 10.125 -5.057 1.00 93.25 81 ARG A C 1
ATOM 631 O O . ARG A 1 81 ? -0.002 11.016 -4.246 1.00 93.25 81 ARG A O 1
ATOM 638 N N . ALA A 1 82 ? -0.589 9.097 -5.285 1.00 91.06 82 ALA A N 1
ATOM 639 C CA . ALA A 1 82 ? -1.859 8.919 -4.585 1.00 91.06 82 ALA A CA 1
ATOM 640 C C . ALA A 1 82 ? -1.648 8.837 -3.065 1.00 91.06 82 ALA A C 1
ATOM 642 O O . ALA A 1 82 ? -2.238 9.618 -2.323 1.00 91.06 82 ALA A O 1
ATOM 643 N N . HIS A 1 83 ? -0.712 7.993 -2.623 1.00 90.00 83 HIS A N 1
ATOM 644 C CA . HIS A 1 83 ? -0.373 7.833 -1.210 1.00 90.00 83 HIS A CA 1
ATOM 645 C C . HIS A 1 83 ? 0.155 9.131 -0.573 1.00 90.00 83 HIS A C 1
ATOM 647 O O . HIS A 1 83 ? -0.230 9.504 0.534 1.00 90.00 83 HIS A O 1
ATOM 653 N N . LYS A 1 84 ? 1.033 9.874 -1.265 1.00 91.06 84 LYS A N 1
ATOM 654 C CA . LYS A 1 84 ? 1.554 11.145 -0.741 1.00 91.06 84 LYS A CA 1
ATOM 655 C C . LYS A 1 84 ? 0.471 12.220 -0.664 1.00 91.06 84 LYS A C 1
ATOM 657 O O . LYS A 1 84 ? 0.431 12.963 0.314 1.00 91.06 84 LYS A O 1
ATOM 662 N N . LEU A 1 85 ? -0.394 12.299 -1.672 1.00 90.50 85 LEU A N 1
ATOM 663 C CA . LEU A 1 85 ? -1.502 13.247 -1.692 1.00 90.50 85 LEU A CA 1
ATOM 664 C C . LEU A 1 85 ? -2.516 12.943 -0.583 1.00 90.50 85 LEU A C 1
ATOM 666 O O . LEU A 1 85 ? -2.950 13.872 0.090 1.00 90.50 85 LEU A O 1
ATOM 670 N N . GLU A 1 86 ? -2.840 11.670 -0.345 1.00 87.56 86 GLU A N 1
ATOM 671 C CA . GLU A 1 86 ? -3.689 11.246 0.776 1.00 87.56 86 GLU A CA 1
ATOM 672 C C . GLU A 1 86 ? -3.109 11.715 2.117 1.00 87.56 86 GLU A C 1
ATOM 674 O O . GLU A 1 86 ? -3.789 12.401 2.877 1.00 87.56 86 GLU A O 1
ATOM 679 N N . ARG A 1 87 ? -1.819 11.457 2.367 1.00 86.06 87 ARG A N 1
ATOM 680 C CA . ARG A 1 87 ? -1.148 11.891 3.604 1.00 86.06 87 ARG A CA 1
ATOM 681 C C . ARG A 1 87 ? -1.185 13.403 3.816 1.00 86.06 87 ARG A C 1
ATOM 683 O O . ARG A 1 87 ? -1.357 13.854 4.945 1.00 86.06 87 ARG A O 1
ATOM 690 N N . ILE A 1 88 ? -1.009 14.186 2.753 1.00 87.00 88 ILE A N 1
ATOM 691 C CA . ILE A 1 88 ? -1.073 15.649 2.845 1.00 87.00 88 ILE A CA 1
ATOM 692 C C . ILE A 1 88 ? -2.511 16.102 3.095 1.00 87.00 88 ILE A C 1
ATOM 694 O O . ILE A 1 88 ? -2.720 16.971 3.933 1.00 87.00 88 ILE A O 1
ATOM 698 N N . ARG A 1 89 ? -3.502 15.491 2.436 1.00 84.75 89 ARG A N 1
ATOM 699 C CA . ARG A 1 89 ? -4.925 15.799 2.644 1.00 84.75 89 ARG A CA 1
ATOM 700 C C . ARG A 1 89 ? -5.386 15.517 4.066 1.00 84.75 89 ARG A C 1
ATOM 702 O O . ARG A 1 89 ? -6.165 16.299 4.597 1.00 84.75 89 ARG A O 1
ATOM 709 N N . CYS A 1 90 ? -4.853 14.471 4.696 1.00 77.81 90 CYS A N 1
ATOM 710 C CA . CYS A 1 90 ? -5.081 14.216 6.115 1.00 77.81 90 CYS A CA 1
ATOM 711 C C . CYS A 1 90 ? -4.635 15.400 6.987 1.00 77.81 90 CYS A C 1
ATOM 713 O O . CYS A 1 90 ? -5.296 15.701 7.971 1.00 77.81 90 CYS A O 1
ATOM 715 N N . GLN A 1 91 ? -3.538 16.081 6.646 1.00 80.81 91 GLN A N 1
ATOM 716 C CA . GLN A 1 91 ? -3.020 17.223 7.413 1.00 80.81 91 GLN A CA 1
ATOM 717 C C . GLN A 1 91 ? -3.640 18.561 6.990 1.00 80.81 91 GLN A C 1
ATOM 719 O O . GLN A 1 91 ? -3.790 19.464 7.809 1.00 80.81 91 GLN A O 1
ATOM 724 N N . ASN A 1 92 ? -3.968 18.708 5.707 1.00 83.25 92 ASN A N 1
ATOM 725 C CA . ASN A 1 92 ? -4.566 19.902 5.134 1.00 83.25 92 ASN A CA 1
ATOM 726 C C . ASN A 1 92 ? -5.538 19.520 3.996 1.00 83.25 92 ASN A C 1
ATOM 728 O O . ASN A 1 92 ? -5.100 19.300 2.860 1.00 83.25 92 ASN A O 1
ATOM 732 N N . PRO A 1 93 ? -6.857 19.504 4.265 1.00 80.44 93 PRO A N 1
ATOM 733 C CA . PRO A 1 93 ? -7.878 19.070 3.307 1.00 80.44 93 PRO A CA 1
ATOM 734 C C . PRO A 1 93 ? -7.956 19.912 2.028 1.00 80.44 93 PRO A C 1
ATOM 736 O O . PRO A 1 93 ? -8.506 19.464 1.025 1.00 80.44 93 PRO A O 1
ATOM 739 N N . THR A 1 94 ? -7.417 21.135 2.042 1.00 82.81 94 THR A N 1
ATOM 740 C CA . THR A 1 94 ? -7.485 22.055 0.894 1.00 82.81 94 THR A CA 1
ATOM 741 C C . THR A 1 94 ? -6.463 21.732 -0.199 1.00 82.81 94 THR A C 1
ATOM 743 O O . THR A 1 94 ? -6.576 22.223 -1.324 1.00 82.81 94 THR A O 1
ATOM 746 N N . VAL A 1 95 ? -5.466 20.890 0.097 1.00 85.44 95 VAL A N 1
ATOM 747 C CA . VAL A 1 95 ? -4.399 20.563 -0.851 1.00 85.44 95 VAL A CA 1
ATOM 748 C C . VAL A 1 95 ? -4.864 19.503 -1.850 1.00 85.44 95 VAL A C 1
ATOM 750 O O . VAL A 1 95 ? -5.177 18.363 -1.505 1.00 85.44 95 VAL A O 1
ATOM 753 N N . ASN A 1 96 ? -4.842 19.874 -3.130 1.00 83.12 96 ASN A N 1
ATOM 754 C CA . ASN A 1 96 ? -5.270 19.013 -4.235 1.00 83.12 96 ASN A CA 1
ATOM 755 C C . ASN A 1 96 ? -4.149 18.623 -5.207 1.00 83.12 96 ASN A C 1
ATOM 757 O O . ASN A 1 96 ? -4.380 17.829 -6.116 1.00 83.12 96 ASN A O 1
ATOM 761 N N . SER A 1 97 ? -2.936 19.138 -5.012 1.00 88.25 97 SER A N 1
ATOM 762 C CA . SER A 1 97 ? -1.791 18.881 -5.888 1.00 88.25 97 SER A CA 1
ATOM 763 C C . SER A 1 97 ? -0.492 18.784 -5.097 1.00 88.25 97 SER A C 1
ATOM 765 O O . SER A 1 97 ? -0.320 19.460 -4.083 1.00 88.25 97 SER A O 1
ATOM 767 N N . LEU A 1 98 ? 0.441 17.970 -5.590 1.00 90.06 98 LEU A N 1
ATOM 768 C CA . LEU A 1 98 ? 1.796 17.891 -5.048 1.00 90.06 98 LEU A CA 1
ATOM 769 C C . LEU A 1 98 ? 2.663 19.038 -5.577 1.00 90.06 98 LEU A C 1
ATOM 771 O O . LEU A 1 98 ? 2.433 19.547 -6.673 1.00 90.06 98 LEU A O 1
ATOM 775 N N . SER A 1 99 ? 3.678 19.435 -4.808 1.00 91.31 99 SER A N 1
ATOM 776 C CA . SER A 1 99 ? 4.663 20.408 -5.282 1.00 91.31 99 SER A CA 1
ATOM 777 C C . SER A 1 99 ? 5.552 19.806 -6.378 1.00 91.31 99 SER A C 1
ATOM 779 O O . SER A 1 99 ? 5.788 18.597 -6.408 1.00 91.31 99 SER A O 1
ATOM 781 N N . VAL A 1 100 ? 6.138 20.650 -7.234 1.00 92.81 100 VAL A N 1
ATOM 782 C CA . VAL A 1 100 ? 7.104 20.211 -8.267 1.00 92.81 100 VAL A CA 1
ATOM 783 C C . VAL A 1 100 ? 8.272 19.430 -7.650 1.00 92.81 100 VAL A C 1
ATOM 785 O O . VAL A 1 100 ? 8.751 18.446 -8.217 1.00 92.81 100 VAL A O 1
ATOM 788 N N . ARG A 1 101 ? 8.715 19.833 -6.452 1.00 93.44 101 ARG A N 1
ATOM 789 C CA . ARG A 1 101 ? 9.767 19.134 -5.705 1.00 93.44 101 ARG A CA 1
ATOM 790 C C . ARG A 1 101 ? 9.326 17.726 -5.306 1.00 93.44 101 ARG A C 1
ATOM 792 O O . ARG A 1 101 ? 10.107 16.788 -5.448 1.00 93.44 101 ARG A O 1
ATOM 799 N N . ASP A 1 102 ? 8.096 17.576 -4.825 1.00 93.00 102 ASP A N 1
ATOM 800 C CA . ASP A 1 102 ? 7.547 16.276 -4.443 1.00 93.00 102 ASP A CA 1
ATOM 801 C C . ASP A 1 102 ? 7.387 15.348 -5.640 1.00 93.00 102 ASP A C 1
ATOM 803 O O . ASP A 1 102 ? 7.757 14.181 -5.541 1.00 93.00 102 ASP A O 1
ATOM 807 N N . GLU A 1 103 ? 6.897 15.859 -6.770 1.00 93.38 103 GLU A N 1
ATOM 808 C CA . GLU A 1 103 ? 6.768 15.068 -7.996 1.00 93.38 103 GLU A CA 1
ATOM 809 C C . GLU A 1 103 ? 8.134 14.597 -8.515 1.00 93.38 103 GLU A C 1
ATOM 811 O O . GLU A 1 103 ? 8.298 13.425 -8.860 1.00 93.38 103 GLU A O 1
ATOM 816 N N . CYS A 1 104 ? 9.148 15.469 -8.490 1.00 94.81 104 CYS A N 1
ATOM 817 C CA . CYS A 1 104 ? 10.517 15.111 -8.864 1.00 94.81 104 CYS A CA 1
ATOM 818 C C . CYS A 1 104 ? 11.102 14.023 -7.947 1.00 94.81 104 CYS A C 1
ATOM 820 O O . CYS A 1 104 ? 11.712 13.068 -8.431 1.00 94.81 104 CYS A O 1
ATOM 822 N N . ASN A 1 105 ? 10.882 14.130 -6.633 1.00 94.94 105 ASN A N 1
ATOM 823 C CA . ASN A 1 105 ? 11.329 13.120 -5.672 1.00 94.94 105 ASN A CA 1
ATOM 824 C C . ASN A 1 105 ? 10.614 11.780 -5.887 1.00 94.94 105 ASN A C 1
ATOM 826 O O . ASN A 1 105 ? 11.277 10.752 -5.974 1.00 94.94 105 ASN A O 1
ATOM 830 N N . ILE A 1 106 ? 9.287 11.791 -6.064 1.00 95.06 106 ILE A N 1
ATOM 831 C CA . ILE A 1 106 ? 8.501 10.576 -6.330 1.00 95.06 106 ILE A CA 1
ATOM 832 C C . ILE A 1 106 ? 9.021 9.846 -7.567 1.00 95.06 106 ILE A C 1
ATOM 834 O O . ILE A 1 106 ? 9.161 8.624 -7.540 1.00 95.06 106 ILE A O 1
ATOM 838 N N . ARG A 1 107 ? 9.323 10.583 -8.641 1.00 94.81 107 ARG A N 1
ATOM 839 C CA . ARG A 1 107 ? 9.853 10.000 -9.875 1.00 94.81 107 ARG A CA 1
ATOM 840 C C . ARG A 1 107 ? 11.210 9.335 -9.654 1.00 94.81 107 ARG A C 1
ATOM 842 O O . ARG A 1 107 ? 11.385 8.184 -10.044 1.00 94.81 107 ARG A O 1
ATOM 849 N N . LYS A 1 108 ? 12.140 10.024 -8.986 1.00 94.81 108 LYS A N 1
ATOM 850 C CA . LYS A 1 108 ? 13.465 9.470 -8.657 1.00 94.81 108 LYS A CA 1
ATOM 851 C C . LYS A 1 108 ? 13.352 8.214 -7.792 1.00 94.81 108 LYS A C 1
ATOM 853 O O . LYS A 1 108 ? 13.996 7.210 -8.088 1.00 94.81 108 LYS A O 1
ATOM 858 N N . ASP A 1 109 ? 12.502 8.248 -6.769 1.00 92.88 109 ASP A N 1
ATOM 859 C CA . ASP A 1 109 ? 12.289 7.110 -5.874 1.00 92.88 109 ASP A CA 1
ATOM 860 C C . ASP A 1 109 ? 11.691 5.914 -6.625 1.00 92.88 109 ASP A C 1
ATOM 862 O O . ASP A 1 109 ? 12.151 4.786 -6.457 1.00 92.88 109 ASP A O 1
ATOM 866 N N . ALA A 1 110 ? 10.702 6.149 -7.494 1.00 93.81 110 ALA A N 1
ATOM 867 C CA . ALA A 1 110 ? 10.096 5.107 -8.321 1.00 93.81 110 ALA A CA 1
ATOM 868 C C . ALA A 1 110 ? 11.111 4.465 -9.282 1.00 93.81 110 ALA A C 1
ATOM 870 O O . ALA A 1 110 ? 11.146 3.242 -9.417 1.00 93.81 110 ALA A O 1
ATOM 871 N N . GLU A 1 111 ? 11.979 5.262 -9.910 1.00 93.62 111 GLU A N 1
ATOM 872 C CA . GLU A 1 111 ? 13.043 4.758 -10.782 1.00 93.62 111 GLU A CA 1
ATOM 873 C C . GLU A 1 111 ? 14.043 3.879 -10.015 1.00 93.62 111 GLU A C 1
ATOM 875 O O . GLU A 1 111 ? 14.427 2.816 -10.507 1.00 93.62 111 GLU A O 1
ATOM 880 N N . VAL A 1 112 ? 14.436 4.267 -8.798 1.00 92.44 112 VAL A N 1
ATOM 881 C CA . VAL A 1 112 ? 15.356 3.480 -7.960 1.00 92.44 112 VAL A CA 1
ATOM 882 C C . VAL A 1 112 ? 14.702 2.189 -7.466 1.00 92.44 112 VAL A C 1
ATOM 884 O O . VAL A 1 112 ? 15.314 1.121 -7.549 1.00 92.44 112 VAL A O 1
ATOM 887 N N . GLU A 1 113 ? 13.467 2.265 -6.970 1.00 90.25 113 GLU A N 1
ATOM 888 C CA . GLU A 1 113 ? 12.733 1.104 -6.460 1.00 90.25 113 GLU A CA 1
ATOM 889 C C . GLU A 1 113 ? 12.417 0.096 -7.566 1.00 90.25 113 GLU A C 1
ATOM 891 O O . GLU A 1 113 ? 12.587 -1.105 -7.356 1.00 90.25 113 GLU A O 1
ATOM 896 N N . SER A 1 114 ? 12.050 0.566 -8.765 1.00 90.81 114 SER A N 1
ATOM 897 C CA . SER A 1 114 ? 11.728 -0.304 -9.904 1.00 90.81 114 SER A CA 1
ATOM 898 C C . SER A 1 114 ? 12.865 -1.264 -10.271 1.00 90.81 114 SER A C 1
ATOM 900 O O . SER A 1 114 ? 12.609 -2.395 -10.675 1.00 90.81 114 SER A O 1
ATOM 902 N N . ARG A 1 115 ? 14.126 -0.851 -10.074 1.00 89.38 115 ARG A N 1
ATOM 903 C CA . ARG A 1 115 ? 15.315 -1.665 -10.380 1.00 89.38 115 ARG A CA 1
ATOM 904 C C . ARG A 1 115 ? 15.568 -2.773 -9.362 1.00 89.38 115 ARG A C 1
ATOM 906 O O . ARG A 1 115 ? 16.233 -3.749 -9.689 1.00 89.38 115 ARG A O 1
ATOM 913 N N . LYS A 1 116 ? 15.092 -2.601 -8.127 1.00 87.00 116 LYS A N 1
ATOM 914 C CA . LYS A 1 116 ? 15.327 -3.523 -7.002 1.00 87.00 116 LYS A CA 1
ATOM 915 C C . LYS A 1 116 ? 14.096 -4.370 -6.664 1.00 87.00 116 LYS A C 1
ATOM 917 O O . LYS A 1 116 ? 14.174 -5.234 -5.796 1.00 87.00 116 LYS A O 1
ATOM 922 N N . MET A 1 117 ? 12.961 -4.106 -7.307 1.00 87.75 117 MET A N 1
ATOM 923 C CA . MET A 1 117 ? 11.686 -4.744 -6.998 1.00 87.75 117 MET A CA 1
ATOM 924 C C . MET A 1 117 ? 11.637 -6.191 -7.499 1.00 87.75 117 MET A C 1
ATOM 926 O O . MET A 1 117 ? 11.896 -6.468 -8.669 1.00 87.75 117 MET A O 1
ATOM 930 N N . ASN A 1 118 ? 11.249 -7.114 -6.618 1.00 90.06 118 ASN A N 1
ATOM 931 C CA . ASN A 1 118 ? 10.961 -8.493 -6.993 1.00 90.06 118 ASN A CA 1
ATOM 932 C C . ASN A 1 118 ? 9.517 -8.607 -7.500 1.00 90.06 118 ASN A C 1
ATOM 934 O O . ASN A 1 118 ? 8.586 -8.595 -6.707 1.00 90.06 118 ASN A O 1
ATOM 938 N N . LEU A 1 119 ? 9.342 -8.754 -8.814 1.00 89.75 119 LEU A N 1
ATOM 939 C CA . LEU A 1 119 ? 8.022 -8.859 -9.455 1.00 89.75 119 LEU A CA 1
ATOM 940 C C . LEU A 1 119 ? 7.356 -10.231 -9.283 1.00 89.75 119 LEU A C 1
ATOM 942 O O . LEU A 1 119 ? 6.192 -10.392 -9.621 1.00 89.75 119 LEU A O 1
ATOM 946 N N . ASN A 1 120 ? 8.090 -11.228 -8.790 1.00 90.31 120 ASN A N 1
ATOM 947 C CA . ASN A 1 120 ? 7.575 -12.585 -8.622 1.00 90.31 120 ASN A CA 1
ATOM 948 C C . ASN A 1 120 ? 7.061 -12.848 -7.206 1.00 90.31 120 ASN A C 1
ATOM 950 O O . ASN A 1 120 ? 6.597 -13.954 -6.942 1.00 90.31 120 ASN A O 1
ATOM 954 N N . SER A 1 121 ? 7.198 -11.881 -6.291 1.00 91.62 121 SER A N 1
ATOM 955 C CA . SER A 1 121 ? 6.848 -12.051 -4.885 1.00 91.62 121 SER A CA 1
ATOM 956 C C . SER A 1 121 ? 6.274 -10.771 -4.295 1.00 91.62 121 SER A C 1
ATOM 958 O O . SER A 1 121 ? 6.932 -9.729 -4.246 1.00 91.62 121 SER A O 1
ATOM 960 N N . VAL A 1 122 ? 5.049 -10.870 -3.797 1.00 93.56 122 VAL A N 1
ATOM 961 C CA . VAL A 1 122 ? 4.316 -9.763 -3.182 1.00 93.56 122 VAL A CA 1
ATOM 962 C C . VAL A 1 122 ? 3.847 -10.139 -1.784 1.00 93.56 122 VAL A C 1
ATOM 964 O O . VAL A 1 122 ? 3.957 -11.281 -1.335 1.00 93.56 122 VAL A O 1
ATOM 967 N N . SER A 1 123 ? 3.353 -9.167 -1.032 1.00 94.25 123 SER A N 1
ATOM 968 C CA . SER A 1 123 ? 2.678 -9.413 0.239 1.00 94.25 123 SER A CA 1
ATOM 969 C C . SER A 1 123 ? 1.541 -8.420 0.416 1.00 94.25 123 SER A C 1
ATOM 971 O O . SER A 1 123 ? 1.576 -7.319 -0.130 1.00 94.25 123 SER A O 1
ATOM 973 N N . LEU A 1 124 ? 0.536 -8.814 1.185 1.00 94.31 124 LEU A N 1
ATOM 974 C CA . LEU A 1 124 ? -0.528 -7.921 1.615 1.00 94.31 124 LEU A CA 1
ATOM 975 C C . LEU A 1 124 ? -0.077 -7.201 2.883 1.00 94.31 124 LEU A C 1
ATOM 977 O O . LEU A 1 124 ? 0.499 -7.822 3.781 1.00 94.31 124 LEU A O 1
ATOM 981 N N . CYS A 1 125 ? -0.329 -5.901 2.938 1.00 93.81 125 CYS A N 1
ATOM 982 C CA . CYS A 1 125 ? -0.197 -5.082 4.132 1.00 93.81 125 CYS A CA 1
ATOM 983 C C . CYS A 1 125 ? -1.593 -4.833 4.699 1.00 93.81 125 CYS A C 1
ATOM 985 O O . CYS A 1 125 ? -2.509 -4.491 3.951 1.00 93.81 125 CYS A O 1
ATOM 987 N N . PHE A 1 126 ? -1.744 -5.033 6.004 1.00 94.56 126 PHE A N 1
ATOM 988 C CA . PHE A 1 126 ? -2.961 -4.773 6.753 1.00 94.56 126 PHE A CA 1
ATOM 989 C C . PHE A 1 126 ? -2.685 -3.683 7.778 1.00 94.56 126 PHE A C 1
ATOM 991 O O . PHE A 1 126 ? -1.886 -3.868 8.698 1.00 94.56 126 PHE A O 1
ATOM 998 N N . GLU A 1 127 ? -3.370 -2.563 7.619 1.00 94.00 127 GLU A N 1
ATOM 999 C CA . GLU A 1 127 ? -3.271 -1.399 8.492 1.00 94.00 127 GLU A CA 1
ATOM 1000 C C . GLU A 1 127 ? -4.613 -1.178 9.182 1.00 94.00 127 GLU A C 1
ATOM 1002 O O . GLU A 1 127 ? -5.667 -1.392 8.584 1.00 94.00 127 GLU A O 1
ATOM 1007 N N . ALA A 1 128 ? -4.584 -0.783 10.453 1.00 94.81 128 ALA A N 1
ATOM 1008 C CA . ALA A 1 128 ? -5.788 -0.489 11.217 1.00 94.81 128 ALA A CA 1
ATOM 1009 C C . ALA A 1 128 ? -5.831 0.999 11.545 1.00 94.81 128 ALA A C 1
ATOM 1011 O O . ALA A 1 128 ? -4.901 1.527 12.154 1.00 94.81 128 ALA A O 1
ATOM 1012 N N . PHE A 1 129 ? -6.930 1.651 11.186 1.00 93.44 129 PHE A N 1
ATOM 1013 C CA . PHE A 1 129 ? -7.154 3.070 11.409 1.00 93.44 129 PHE 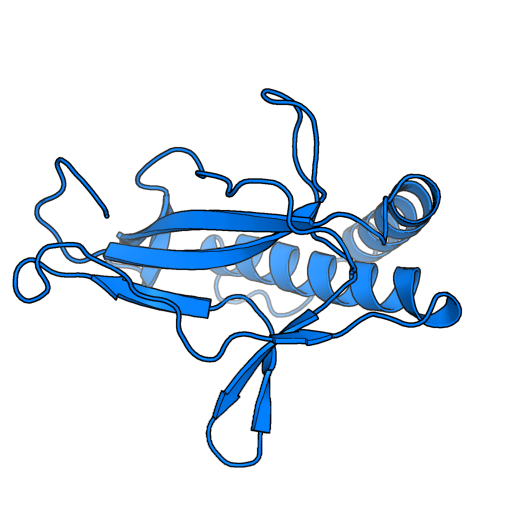A CA 1
ATOM 1014 C C . PHE A 1 129 ? -8.412 3.308 12.240 1.00 93.44 129 PHE A C 1
ATOM 1016 O O . PHE A 1 129 ? -9.388 2.567 12.164 1.00 93.44 129 PHE A O 1
ATOM 1023 N N . ARG A 1 130 ? -8.403 4.394 13.002 1.00 92.38 130 ARG A N 1
ATOM 1024 C CA . ARG A 1 130 ? -9.578 5.034 13.594 1.00 92.38 130 ARG A CA 1
ATOM 1025 C C . ARG A 1 130 ? -9.812 6.341 12.855 1.00 92.38 130 ARG A C 1
ATOM 1027 O O . ARG A 1 130 ? -8.854 7.059 12.592 1.00 92.38 130 ARG A O 1
ATOM 1034 N N . GLN A 1 131 ? -11.064 6.681 12.594 1.00 88.62 131 GLN A N 1
ATOM 1035 C CA . GLN A 1 131 ? -11.417 8.008 12.104 1.00 88.62 131 GLN A CA 1
ATOM 1036 C C . GLN A 1 131 ? -11.563 8.970 13.295 1.00 88.62 131 GLN A C 1
ATOM 1038 O O . GLN A 1 131 ? -12.250 8.639 14.263 1.00 88.62 131 GLN A O 1
ATOM 1043 N N . ASP A 1 132 ? -10.870 10.109 13.267 1.00 84.25 132 ASP A N 1
ATOM 1044 C CA . ASP A 1 132 ? -11.034 11.182 14.256 1.00 84.25 132 ASP A CA 1
ATOM 1045 C C . ASP A 1 132 ? -12.276 12.052 13.954 1.00 84.25 132 ASP A C 1
ATOM 1047 O O . ASP A 1 132 ? -12.961 11.867 12.944 1.00 84.25 132 ASP A O 1
ATOM 1051 N N . GLU A 1 133 ? -12.561 13.020 14.827 1.00 80.94 133 GLU A N 1
ATOM 1052 C CA . GLU A 1 133 ? -13.684 13.962 14.684 1.00 80.94 133 GLU A CA 1
ATOM 1053 C C . GLU A 1 133 ? -13.579 14.865 13.438 1.00 80.94 133 GLU A C 1
ATOM 1055 O O . GLU A 1 133 ? -14.592 15.329 12.920 1.00 80.94 133 GLU A O 1
ATOM 1060 N N . ASN A 1 134 ? -12.368 15.074 12.919 1.00 75.88 134 ASN A N 1
ATOM 1061 C CA . ASN A 1 134 ? -12.079 15.835 11.703 1.00 75.88 134 ASN A CA 1
ATOM 1062 C C . ASN A 1 134 ? -12.096 14.956 10.436 1.00 75.88 134 ASN A C 1
ATOM 1064 O O . ASN A 1 134 ? -11.799 15.437 9.341 1.00 75.88 134 ASN A O 1
ATOM 1068 N N . GLY A 1 135 ? -12.415 13.664 10.567 1.00 77.38 135 GLY A N 1
ATOM 1069 C CA . GLY A 1 135 ? -12.389 12.695 9.475 1.00 77.38 135 GLY A CA 1
ATOM 1070 C C . GLY A 1 135 ? -10.991 12.184 9.109 1.00 77.38 135 GLY A C 1
ATOM 1071 O O . GLY A 1 135 ? -10.844 11.515 8.087 1.00 77.38 135 GLY A O 1
ATOM 1072 N N . GLN A 1 136 ? -9.970 12.470 9.917 1.00 82.06 136 GLN A N 1
ATOM 1073 C CA . GLN A 1 136 ? -8.602 12.009 9.711 1.00 82.06 136 GLN A CA 1
ATOM 1074 C C . GLN A 1 136 ? -8.455 10.541 10.127 1.00 82.06 136 GLN A C 1
ATOM 1076 O O . GLN A 1 136 ? -8.905 10.132 11.196 1.00 82.06 136 GLN A O 1
ATOM 1081 N N . MET A 1 137 ? -7.778 9.741 9.300 1.00 86.31 137 MET A N 1
ATOM 1082 C CA . MET A 1 137 ? -7.421 8.368 9.655 1.00 86.31 137 MET A CA 1
ATOM 1083 C C . MET A 1 137 ? -6.165 8.354 10.532 1.00 86.31 137 MET A C 1
ATOM 1085 O O . MET A 1 137 ? -5.085 8.748 10.095 1.00 86.31 137 MET A O 1
ATOM 1089 N N . VAL A 1 138 ? -6.312 7.879 11.766 1.00 88.62 138 VAL A N 1
ATOM 1090 C CA . VAL A 1 138 ? -5.238 7.726 12.751 1.00 88.62 138 VAL A CA 1
ATOM 1091 C C . VAL A 1 138 ? -4.918 6.246 12.916 1.00 88.62 138 VAL A C 1
ATO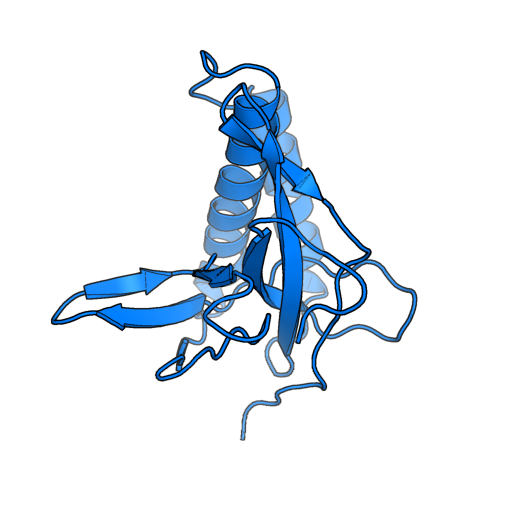M 1093 O O . VAL A 1 138 ? -5.804 5.458 13.245 1.00 88.62 138 VAL A O 1
ATOM 1096 N N . GLU A 1 139 ? -3.657 5.871 12.712 1.00 91.12 139 GLU A N 1
ATOM 1097 C CA . GLU A 1 139 ? -3.176 4.496 12.894 1.00 91.12 139 GLU A CA 1
ATOM 1098 C C . GLU A 1 139 ? -3.410 4.013 14.336 1.00 91.12 139 GLU A C 1
ATOM 1100 O O . GLU A 1 139 ? -3.081 4.698 15.306 1.00 91.12 139 GLU A O 1
ATOM 1105 N N . LEU A 1 140 ? -3.996 2.823 14.480 1.00 91.31 140 LEU A N 1
ATOM 1106 C CA . LEU A 1 140 ? -4.266 2.181 15.770 1.00 91.31 140 LEU A CA 1
ATOM 1107 C C . LEU A 1 140 ? -3.131 1.256 16.211 1.00 91.31 140 LEU A C 1
ATOM 1109 O O . LEU A 1 140 ? -2.886 1.101 17.406 1.00 91.31 140 LEU A O 1
ATOM 1113 N N . CYS A 1 141 ? -2.458 0.613 15.259 1.00 91.50 141 CYS A N 1
ATOM 1114 C CA . CYS A 1 141 ? -1.378 -0.326 15.525 1.00 91.50 141 CYS A CA 1
ATOM 1115 C C . CYS A 1 141 ? -0.401 -0.390 14.351 1.00 91.50 141 CYS A C 1
ATOM 1117 O O . CYS A 1 141 ? -0.701 0.063 13.249 1.00 91.50 141 CYS A O 1
ATOM 1119 N N . ASN A 1 142 ? 0.752 -1.019 14.586 1.00 90.75 142 ASN A N 1
ATOM 1120 C CA . ASN A 1 142 ? 1.726 -1.268 13.530 1.00 90.75 142 ASN A CA 1
ATOM 1121 C C . ASN A 1 142 ? 1.113 -2.114 12.396 1.00 90.75 142 ASN A C 1
ATOM 1123 O O . ASN A 1 142 ? 0.339 -3.036 12.686 1.00 90.75 142 ASN A O 1
ATOM 1127 N N . PRO A 1 143 ? 1.498 -1.862 11.131 1.00 91.75 143 PRO A N 1
ATOM 1128 C CA . PRO A 1 143 ? 1.056 -2.658 9.995 1.00 91.75 143 PRO A CA 1
ATOM 1129 C C . PRO A 1 143 ? 1.451 -4.127 10.156 1.00 91.75 143 PRO A C 1
ATOM 1131 O O . PRO A 1 143 ? 2.573 -4.458 10.555 1.00 91.75 143 PRO A O 1
ATOM 1134 N N . VAL A 1 144 ? 0.530 -5.017 9.796 1.00 92.25 144 VAL A N 1
ATOM 1135 C CA . VAL A 1 144 ? 0.746 -6.466 9.778 1.00 92.25 144 VAL A CA 1
ATOM 1136 C C . VAL A 1 144 ? 0.841 -6.928 8.333 1.00 92.25 144 VAL A C 1
ATOM 1138 O O . VAL A 1 144 ? 0.035 -6.544 7.495 1.00 92.25 144 VAL A O 1
ATOM 1141 N N . TYR A 1 145 ? 1.806 -7.791 8.033 1.00 92.62 145 TYR A N 1
ATOM 1142 C CA . TYR A 1 145 ? 2.031 -8.271 6.674 1.00 92.62 145 TYR A CA 1
ATOM 1143 C C . TYR A 1 145 ? 1.696 -9.750 6.528 1.00 92.62 145 TYR A C 1
ATOM 1145 O O . TYR A 1 145 ? 1.989 -10.551 7.419 1.00 92.62 145 TYR A O 1
ATOM 1153 N N . SER A 1 146 ? 1.146 -10.127 5.376 1.00 92.50 146 SER A N 1
ATOM 1154 C CA . SER A 1 146 ? 0.958 -11.531 5.017 1.00 92.50 146 SER A CA 1
ATOM 1155 C C . SER A 1 146 ? 2.287 -12.240 4.730 1.00 92.50 146 SER A C 1
ATOM 1157 O O . SER A 1 146 ? 3.343 -11.622 4.537 1.00 92.50 146 SER A O 1
ATOM 1159 N N . CYS A 1 147 ? 2.212 -13.567 4.616 1.00 91.38 147 CYS A N 1
ATOM 1160 C CA . CYS A 1 147 ? 3.238 -14.365 3.949 1.00 91.38 147 CYS A CA 1
ATOM 1161 C C . CYS A 1 147 ? 3.435 -13.916 2.489 1.00 91.38 147 CYS A C 1
ATOM 1163 O O . CYS A 1 147 ? 2.581 -13.231 1.915 1.00 91.38 147 CYS A O 1
ATOM 1165 N N . ALA A 1 148 ? 4.566 -14.313 1.901 1.00 92.50 148 ALA A N 1
ATOM 1166 C CA . ALA A 1 148 ? 4.835 -14.088 0.487 1.00 92.50 148 ALA A CA 1
ATOM 1167 C C . ALA A 1 148 ? 3.768 -14.767 -0.380 1.00 92.50 148 ALA A C 1
ATOM 1169 O O . ALA A 1 148 ? 3.453 -15.939 -0.177 1.00 92.50 148 ALA A O 1
ATOM 1170 N N . ILE A 1 149 ? 3.258 -14.030 -1.360 1.00 93.00 149 ILE A N 1
ATOM 1171 C CA . ILE A 1 149 ? 2.436 -14.548 -2.447 1.00 93.00 149 ILE A CA 1
ATOM 1172 C C . ILE A 1 149 ? 3.343 -14.539 -3.671 1.00 93.00 149 ILE A C 1
ATOM 1174 O O . ILE A 1 149 ? 3.787 -13.474 -4.101 1.00 93.00 149 ILE A O 1
ATOM 1178 N N . ASN A 1 150 ? 3.669 -15.724 -4.177 1.00 91.88 150 ASN A N 1
ATOM 1179 C CA . ASN A 1 150 ? 4.540 -15.871 -5.335 1.00 91.88 150 ASN A CA 1
ATOM 1180 C C . ASN A 1 150 ? 3.714 -16.166 -6.583 1.00 91.88 150 ASN A C 1
ATOM 1182 O O . ASN A 1 150 ? 2.679 -16.829 -6.497 1.00 91.88 150 ASN A O 1
ATOM 1186 N N . ASN A 1 151 ? 4.200 -15.709 -7.732 1.00 84.00 151 ASN A N 1
ATOM 1187 C CA . ASN A 1 151 ? 3.618 -16.084 -9.017 1.00 84.00 151 ASN A CA 1
ATOM 1188 C C . ASN A 1 151 ? 3.824 -17.595 -9.217 1.00 84.00 151 ASN A C 1
ATOM 1190 O O . ASN A 1 151 ? 4.963 -18.062 -9.133 1.00 84.00 151 ASN A O 1
ATOM 1194 N N . MET A 1 152 ? 2.732 -18.340 -9.420 1.00 62.53 152 MET A N 1
ATOM 1195 C CA . MET A 1 152 ? 2.763 -19.747 -9.846 1.00 62.53 152 MET A CA 1
ATOM 1196 C C . MET A 1 152 ? 2.885 -19.859 -11.362 1.00 62.53 152 MET A C 1
ATOM 1198 O O . MET A 1 152 ? 2.361 -18.960 -12.060 1.00 62.53 152 MET A O 1
#

InterPro domains:
  IPR000451 NF-kappa-B/Dorsal [PTHR24169] (1-150)
  IPR008967 p53-like transcription factor, DNA-binding domain superfamily [SSF49417] (1-151)
  IPR011539 Rel homology domain, DNA-binding domain [PF00554] (1-151)
  IPR011539 Rel homology domain, DNA-binding domain [PS50254] (1-152)
  IPR037059 Rel homology domain (RHD), DNA-binding domain superfamily [G3DSA:2.60.40.340] (1-152)

Secondary structure (DSSP, 8-state):
---S--S-EEEEEEEEE---TTSPPPBPSSEEEEEETTEEEESPEEEEE-GGGTT-----SEEEEPPPGGGHHHHHHHHHHHHHHHHHHHH-TT--S--HHHHHHHHHHHHHHHHH--TTEEEEEEEEEEE-TTS-EEE-S--EEPPPEE--